Protein AF-A0A326U5M3-F1 (afdb_monomer_lite)

pLDDT: mean 72.66, std 15.96, range [37.44, 94.88]

Radius of gyration: 28.34 Å; chains: 1; bounding box: 53×49×81 Å

Foldseek 3Di:
DPPPPLPQLCLLLQHFLPDDLVSLVVSLVVQLVVPPDPVSNVSSVVSNCCCVVPVPSSVVCVVPPDGPPRSDDVVVVVVVVVCVVPPCDVVNVVVVPPPPPPPPPPVVVVVVVVVVVVVPPPPPPVVVCCVPPPDDPPPPPPPPVVVVVVVVVVD

Sequence (155 aa):
MPDQEKPNPFCVLRLPTGSTLAEIVARGEDLHQIAENKEQAMLIHWATEQLKSNPETRLEYELLELPDTRYENEEWENFARKQRRKPITLAALAKESQPTPTQQVNMPVLLQSLLKLAQKVEKADIESVLDHAPCVPECTTPAMEEWNVISELIS

Structure (mmCIF, N/CA/C/O backbone):
data_AF-A0A326U5M3-F1
#
_entry.id   AF-A0A326U5M3-F1
#
loop_
_atom_site.group_PDB
_atom_site.id
_atom_site.type_symbol
_atom_site.label_atom_id
_atom_site.label_alt_id
_atom_site.label_comp_id
_atom_site.label_asym_id
_atom_site.label_entity_id
_atom_site.label_seq_id
_atom_site.pdbx_PDB_ins_code
_atom_site.Cartn_x
_atom_site.Cartn_y
_atom_site.Cartn_z
_atom_site.occupancy
_atom_site.B_iso_or_equiv
_atom_site.auth_seq_id
_atom_site.auth_comp_id
_atom_site.auth_asym_id
_atom_site.auth_atom_id
_atom_site.pdbx_PDB_model_num
ATOM 1 N N . MET A 1 1 ? 23.792 3.609 15.310 1.00 37.44 1 MET A N 1
ATOM 2 C CA . MET A 1 1 ? 23.645 3.791 13.851 1.00 37.44 1 MET A CA 1
ATOM 3 C C . MET A 1 1 ? 22.200 4.188 13.661 1.00 37.44 1 MET A C 1
ATOM 5 O O . MET A 1 1 ? 21.384 3.433 14.169 1.00 37.44 1 MET A O 1
ATOM 9 N N . PRO A 1 2 ? 21.862 5.371 13.122 1.00 38.31 2 PRO A N 1
ATOM 10 C CA . PRO A 1 2 ? 20.459 5.665 12.873 1.00 38.31 2 PRO A CA 1
ATOM 11 C C . PRO A 1 2 ? 19.987 4.634 11.851 1.00 38.31 2 PRO A C 1
ATOM 13 O O . PRO A 1 2 ? 20.637 4.463 10.815 1.00 38.31 2 PRO A O 1
ATOM 16 N N . ASP A 1 3 ? 18.951 3.880 12.204 1.00 45.28 3 ASP A N 1
ATOM 17 C CA . ASP A 1 3 ? 18.269 2.989 11.280 1.00 45.28 3 ASP A CA 1
ATOM 18 C C . ASP A 1 3 ? 17.973 3.800 10.021 1.00 45.28 3 ASP A C 1
ATOM 20 O O . ASP A 1 3 ? 17.327 4.844 10.086 1.00 45.28 3 ASP A O 1
ATOM 24 N N . GLN A 1 4 ? 18.533 3.392 8.882 1.00 52.59 4 GLN A N 1
ATOM 25 C CA . GLN A 1 4 ? 18.077 3.929 7.609 1.00 52.59 4 GLN A CA 1
ATOM 26 C C . GLN A 1 4 ? 16.590 3.588 7.542 1.00 52.59 4 GLN A C 1
ATOM 28 O O . GLN A 1 4 ? 16.258 2.409 7.409 1.00 52.59 4 GLN A O 1
ATOM 33 N N . GLU A 1 5 ? 15.730 4.592 7.740 1.00 69.69 5 GLU A N 1
ATOM 34 C CA . GLU A 1 5 ? 14.275 4.455 7.764 1.00 69.69 5 GLU A CA 1
ATOM 35 C C . GLU A 1 5 ? 13.852 3.718 6.497 1.00 69.69 5 GLU A C 1
ATOM 37 O O . GLU A 1 5 ? 13.872 4.265 5.390 1.00 69.69 5 GLU A O 1
ATOM 42 N N . LYS A 1 6 ? 13.558 2.422 6.637 1.00 73.06 6 LYS A N 1
ATOM 43 C CA . LYS A 1 6 ? 13.050 1.645 5.517 1.00 73.06 6 LYS A CA 1
ATOM 44 C C . LYS A 1 6 ? 11.714 2.272 5.115 1.00 73.06 6 LYS A C 1
ATOM 46 O O . LYS A 1 6 ? 10.923 2.612 5.995 1.00 73.06 6 LYS A O 1
ATOM 51 N N . PRO A 1 7 ? 11.465 2.453 3.810 1.00 85.88 7 PRO A N 1
ATOM 52 C CA . PRO A 1 7 ? 10.259 3.120 3.346 1.00 85.88 7 PRO A CA 1
ATOM 53 C C . PRO A 1 7 ? 9.020 2.335 3.778 1.00 85.88 7 PRO A C 1
ATOM 55 O O . PRO A 1 7 ? 9.071 1.109 3.879 1.00 85.88 7 PRO A O 1
ATOM 58 N N . ASN A 1 8 ? 7.902 3.035 3.975 1.00 88.00 8 ASN A N 1
ATOM 59 C CA . ASN A 1 8 ? 6.623 2.401 4.282 1.00 88.00 8 ASN A CA 1
ATOM 60 C C . ASN A 1 8 ? 6.330 1.291 3.237 1.00 88.00 8 ASN A C 1
ATOM 62 O O . ASN A 1 8 ? 6.333 1.563 2.029 1.00 88.00 8 ASN A O 1
ATOM 66 N N . PRO A 1 9 ? 6.096 0.038 3.666 1.00 90.31 9 PRO A N 1
ATOM 67 C CA . PRO A 1 9 ? 5.900 -1.090 2.761 1.00 90.31 9 PRO A CA 1
ATOM 68 C C . PRO A 1 9 ? 4.645 -0.952 1.880 1.00 90.31 9 PRO A C 1
ATOM 70 O O . PRO A 1 9 ? 4.659 -1.414 0.739 1.00 90.31 9 PRO A O 1
ATOM 73 N N . PHE A 1 10 ? 3.599 -0.255 2.337 1.00 89.81 10 PHE A N 1
ATOM 74 C CA . PHE A 1 10 ? 2.430 0.071 1.512 1.00 89.81 10 PHE A CA 1
ATOM 75 C C . PHE A 1 10 ? 2.786 1.029 0.368 1.00 89.81 10 PHE A C 1
ATOM 77 O O . PHE A 1 10 ? 2.338 0.828 -0.763 1.00 89.81 10 PHE A O 1
ATOM 84 N N . CYS A 1 11 ? 3.679 1.995 0.610 1.00 88.25 11 CYS A N 1
ATOM 85 C CA . CYS A 1 11 ? 4.220 2.860 -0.442 1.00 88.25 11 CYS A CA 1
ATOM 86 C C . CYS A 1 11 ? 5.028 2.061 -1.470 1.00 88.25 11 CYS A C 1
ATOM 88 O O . CYS A 1 11 ? 4.906 2.301 -2.671 1.00 88.25 11 CYS A O 1
ATOM 90 N N . VAL A 1 12 ? 5.844 1.104 -1.012 1.00 90.19 12 VAL A N 1
ATOM 91 C CA . VAL A 1 12 ? 6.659 0.250 -1.894 1.00 90.19 12 VAL A CA 1
ATOM 92 C C . VAL A 1 12 ? 5.776 -0.597 -2.809 1.00 90.19 12 VAL A C 1
ATOM 94 O O . VAL A 1 12 ? 6.037 -0.671 -4.009 1.00 90.19 12 VAL A O 1
ATOM 97 N N . LEU A 1 13 ? 4.717 -1.203 -2.264 1.00 90.69 13 LEU A N 1
ATOM 98 C CA . LEU A 1 13 ? 3.769 -2.012 -3.040 1.00 90.69 13 LEU A CA 1
ATOM 99 C C . LEU A 1 13 ? 2.723 -1.179 -3.788 1.00 90.69 13 LEU A C 1
ATOM 101 O O . LEU A 1 13 ? 1.985 -1.708 -4.621 1.00 90.69 13 LEU A O 1
ATOM 105 N N . ARG A 1 14 ? 2.689 0.131 -3.528 1.00 88.31 14 ARG A N 1
ATOM 106 C CA . ARG A 1 14 ? 1.733 1.084 -4.098 1.00 88.31 14 ARG A CA 1
ATOM 107 C C . ARG A 1 14 ? 0.285 0.681 -3.817 1.00 88.31 14 ARG A C 1
ATOM 109 O O . ARG A 1 14 ? -0.573 0.760 -4.691 1.00 88.31 14 ARG A O 1
ATOM 116 N N . LEU A 1 15 ? 0.034 0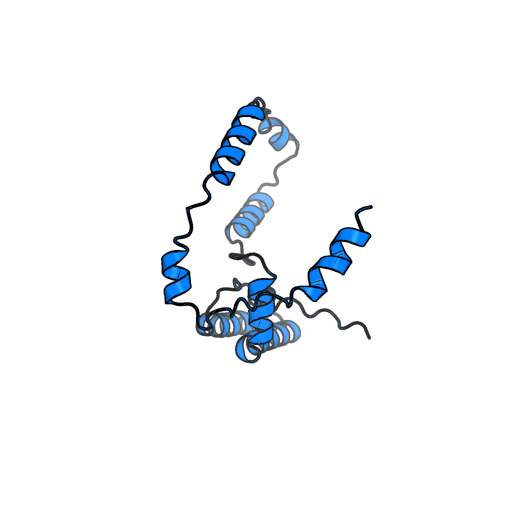.231 -2.593 1.00 88.50 15 LEU A N 1
ATOM 117 C CA . LEU A 1 15 ? -1.260 -0.251 -2.125 1.00 88.50 15 LEU A CA 1
ATOM 118 C C . LEU A 1 15 ? -1.780 0.625 -0.984 1.00 88.50 15 LEU A C 1
ATOM 120 O O . LEU A 1 15 ? -0.975 1.079 -0.174 1.00 88.50 15 LEU A O 1
ATOM 124 N N . PRO A 1 16 ? -3.101 0.843 -0.871 1.00 87.12 16 PRO A N 1
ATOM 125 C CA . PRO A 1 16 ? -3.673 1.472 0.312 1.00 87.12 16 PRO A CA 1
ATOM 126 C C . PRO A 1 16 ? -3.514 0.569 1.543 1.00 87.12 16 PRO A C 1
ATOM 128 O O . PRO A 1 16 ? -3.466 -0.660 1.424 1.00 87.12 16 PRO A O 1
ATOM 131 N N . THR A 1 17 ? -3.501 1.169 2.733 1.00 87.19 17 THR A N 1
ATOM 132 C CA . THR A 1 17 ? -3.337 0.452 4.011 1.00 87.19 17 THR A CA 1
ATOM 133 C C . THR A 1 17 ? -4.442 -0.575 4.281 1.00 87.19 17 THR A C 1
ATOM 135 O O . THR A 1 17 ? -4.182 -1.621 4.863 1.00 87.19 17 THR A O 1
ATOM 138 N N . GLY A 1 18 ? -5.650 -0.354 3.749 1.00 84.44 18 GLY A N 1
ATOM 139 C CA . GLY A 1 18 ? -6.775 -1.295 3.834 1.00 84.44 18 GLY A CA 1
ATOM 140 C C . GLY A 1 18 ? -6.698 -2.528 2.918 1.00 84.44 18 GLY A C 1
ATOM 141 O O . GLY A 1 18 ? -7.656 -3.298 2.875 1.00 84.44 18 GLY A O 1
ATOM 142 N N . SER A 1 19 ? -5.607 -2.729 2.168 1.00 88.31 19 SER A N 1
ATOM 143 C CA . SER A 1 19 ? -5.501 -3.835 1.202 1.00 88.31 19 SER A CA 1
ATOM 144 C C . SER A 1 19 ? -5.482 -5.206 1.877 1.00 88.31 19 SER A C 1
ATOM 146 O O . SER A 1 19 ? -4.827 -5.430 2.900 1.00 88.31 19 SER A O 1
ATOM 148 N N . THR A 1 20 ? -6.167 -6.174 1.280 1.00 91.31 20 THR A N 1
ATOM 149 C CA . THR A 1 20 ? -6.200 -7.555 1.769 1.00 91.31 20 THR A CA 1
ATOM 150 C C . THR A 1 20 ? -4.856 -8.258 1.567 1.00 91.31 20 THR A C 1
ATOM 152 O O . THR A 1 20 ? -4.033 -7.871 0.739 1.00 91.31 20 THR A O 1
ATOM 155 N N . LEU A 1 21 ? -4.624 -9.348 2.303 1.00 92.06 21 LEU A N 1
ATOM 156 C CA . LEU A 1 21 ? -3.401 -10.143 2.145 1.00 92.06 21 LEU A CA 1
ATOM 157 C C . LEU A 1 21 ? -3.261 -10.722 0.726 1.00 92.06 21 LEU A C 1
ATOM 159 O O . LEU A 1 21 ? -2.154 -10.790 0.201 1.00 92.06 21 LEU A O 1
ATOM 163 N N . ALA A 1 22 ? -4.376 -11.091 0.088 1.00 92.62 22 ALA A N 1
ATOM 164 C CA . ALA A 1 22 ? -4.375 -11.578 -1.290 1.00 92.62 22 ALA A CA 1
ATOM 165 C C . ALA A 1 22 ? -3.928 -10.491 -2.283 1.00 92.62 22 ALA A C 1
ATOM 167 O O . ALA A 1 22 ? -3.102 -10.765 -3.150 1.00 92.62 22 ALA A O 1
ATOM 168 N N . GLU A 1 23 ? -4.416 -9.258 -2.122 1.00 92.06 23 GLU A N 1
ATOM 169 C CA . GLU A 1 23 ? -4.006 -8.109 -2.942 1.00 92.06 23 GLU A CA 1
ATOM 170 C C . GLU A 1 23 ? -2.527 -7.767 -2.738 1.00 92.06 23 GLU A C 1
ATOM 172 O O . GLU A 1 23 ? -1.822 -7.505 -3.708 1.00 92.06 23 GLU A O 1
ATOM 177 N N . ILE A 1 24 ? -2.038 -7.833 -1.496 1.00 92.94 24 ILE A N 1
ATOM 178 C CA . ILE A 1 24 ? -0.625 -7.609 -1.156 1.00 92.94 24 ILE A CA 1
ATOM 179 C C . ILE A 1 24 ? 0.281 -8.620 -1.864 1.00 92.94 24 ILE A C 1
ATOM 181 O O . ILE A 1 24 ? 1.281 -8.229 -2.463 1.00 92.94 24 ILE A O 1
ATOM 185 N N . VAL A 1 25 ? -0.070 -9.909 -1.824 1.00 94.62 25 VAL A N 1
ATOM 186 C CA . VAL A 1 25 ? 0.717 -10.967 -2.475 1.00 94.62 25 VAL A CA 1
ATOM 187 C C . VAL A 1 25 ? 0.681 -10.814 -3.993 1.00 94.62 25 VAL A C 1
ATOM 189 O O . VAL A 1 25 ? 1.740 -10.770 -4.614 1.00 94.62 25 VAL A O 1
ATOM 192 N N . ALA A 1 26 ? -0.510 -10.662 -4.581 1.00 92.38 26 ALA A N 1
ATOM 193 C CA . ALA A 1 26 ? -0.661 -10.501 -6.026 1.00 92.38 26 ALA A CA 1
ATOM 194 C C . ALA A 1 26 ? 0.123 -9.285 -6.540 1.00 92.38 26 ALA A C 1
ATOM 196 O O . ALA A 1 26 ? 0.887 -9.381 -7.498 1.00 92.38 26 ALA A O 1
ATOM 197 N N . ARG A 1 27 ? 0.020 -8.148 -5.843 1.00 92.88 27 ARG A N 1
ATOM 198 C CA . ARG A 1 27 ? 0.743 -6.934 -6.217 1.00 92.88 27 ARG A CA 1
ATOM 199 C C . ARG A 1 27 ? 2.253 -7.062 -6.030 1.00 92.88 27 ARG A C 1
ATOM 201 O O . ARG A 1 27 ? 3.010 -6.530 -6.839 1.00 92.88 27 ARG A O 1
ATOM 208 N N . GLY A 1 28 ? 2.696 -7.749 -4.979 1.00 93.12 28 GLY A N 1
ATOM 209 C CA . GLY A 1 28 ? 4.106 -8.062 -4.766 1.00 93.12 28 GLY A CA 1
ATOM 210 C C . GLY A 1 28 ? 4.684 -8.888 -5.916 1.00 93.12 28 GLY A C 1
ATOM 211 O O . GLY A 1 28 ? 5.762 -8.567 -6.413 1.00 93.12 28 GLY A O 1
ATOM 212 N N . GLU A 1 29 ? 3.949 -9.896 -6.388 1.00 93.31 29 GLU A N 1
ATOM 213 C CA . GLU A 1 29 ? 4.329 -10.706 -7.551 1.00 93.31 29 GLU A CA 1
ATOM 214 C C . GLU A 1 29 ? 4.374 -9.876 -8.840 1.00 93.31 29 GLU A C 1
ATOM 216 O O . GLU A 1 29 ? 5.384 -9.920 -9.549 1.00 93.31 29 GLU A O 1
ATOM 221 N N . ASP A 1 30 ? 3.340 -9.071 -9.107 1.00 92.62 30 ASP A N 1
ATOM 222 C CA . ASP A 1 30 ? 3.274 -8.186 -10.277 1.00 92.62 30 ASP A CA 1
ATOM 223 C C . ASP A 1 30 ? 4.474 -7.232 -10.327 1.00 92.62 30 ASP A C 1
ATOM 225 O O . ASP A 1 30 ? 5.168 -7.133 -11.342 1.00 92.62 30 ASP A O 1
ATOM 229 N N . LEU A 1 31 ? 4.754 -6.545 -9.214 1.00 91.50 31 LEU A N 1
ATOM 230 C CA . LEU A 1 31 ? 5.855 -5.588 -9.121 1.00 91.50 31 LEU A CA 1
ATOM 231 C C . LEU A 1 31 ? 7.220 -6.273 -9.205 1.00 91.50 31 LEU A C 1
ATOM 233 O O . LEU A 1 31 ? 8.145 -5.728 -9.807 1.00 91.50 31 LEU A O 1
ATOM 237 N N . HIS A 1 32 ? 7.361 -7.465 -8.623 1.00 92.19 32 HIS A N 1
ATOM 238 C CA . HIS A 1 32 ? 8.608 -8.218 -8.676 1.00 92.19 32 HIS A CA 1
ATOM 239 C C . HIS A 1 32 ? 8.937 -8.668 -10.108 1.00 92.19 32 HIS A C 1
ATOM 241 O O . HIS A 1 32 ? 10.105 -8.655 -10.496 1.00 92.19 32 HIS A O 1
ATOM 247 N N . GLN A 1 33 ? 7.933 -9.029 -10.917 1.00 92.00 33 GLN A N 1
ATOM 248 C CA . GLN A 1 33 ? 8.130 -9.407 -12.323 1.00 92.00 33 GLN A CA 1
ATOM 249 C C . GLN A 1 33 ? 8.625 -8.249 -13.198 1.00 92.00 33 GLN A C 1
ATOM 251 O O . GLN A 1 33 ? 9.371 -8.482 -14.149 1.00 92.00 33 GLN A O 1
ATOM 256 N N . ILE A 1 34 ? 8.234 -7.012 -12.878 1.00 92.19 34 ILE A N 1
ATOM 257 C CA . ILE A 1 34 ? 8.611 -5.808 -13.636 1.00 92.19 34 ILE A CA 1
ATOM 258 C C . ILE A 1 34 ? 9.766 -5.018 -13.001 1.00 92.19 34 ILE A C 1
ATOM 260 O O . ILE A 1 34 ? 10.055 -3.905 -13.439 1.00 92.19 34 ILE A O 1
ATOM 264 N N . ALA A 1 35 ? 10.417 -5.557 -11.965 1.00 92.88 35 ALA A N 1
ATOM 265 C CA . ALA A 1 35 ? 11.506 -4.879 -11.272 1.00 92.88 35 ALA A CA 1
ATOM 266 C C . ALA A 1 35 ? 12.701 -4.630 -12.211 1.00 92.88 35 ALA A C 1
ATOM 268 O O . ALA A 1 35 ? 13.185 -5.539 -12.886 1.00 92.88 35 ALA A O 1
ATOM 269 N N . GLU A 1 36 ? 13.215 -3.399 -12.223 1.00 90.25 36 GLU A N 1
ATOM 270 C CA . GLU A 1 36 ? 14.290 -2.98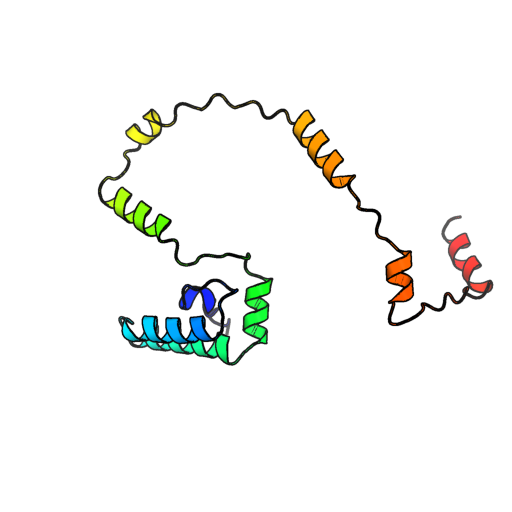6 -13.134 1.00 90.25 36 GLU A CA 1
ATOM 271 C C . GLU A 1 36 ? 15.655 -3.533 -12.701 1.00 90.25 36 GLU A C 1
ATOM 273 O O . GLU A 1 36 ? 16.556 -3.726 -13.519 1.00 90.25 36 GLU A O 1
ATOM 278 N N . ASN A 1 37 ? 15.830 -3.773 -11.399 1.00 93.88 37 ASN A N 1
ATOM 279 C CA . ASN A 1 37 ? 17.077 -4.260 -10.832 1.00 93.88 37 ASN A CA 1
ATOM 280 C C . ASN A 1 37 ? 16.860 -5.124 -9.578 1.00 93.88 37 ASN A C 1
ATOM 282 O O . ASN A 1 37 ? 15.769 -5.217 -9.010 1.00 93.88 37 ASN A O 1
ATOM 286 N N . LYS A 1 38 ? 17.947 -5.765 -9.134 1.00 91.31 38 LYS A N 1
ATOM 287 C CA . LYS A 1 38 ? 17.939 -6.678 -7.985 1.00 91.31 38 LYS A CA 1
ATOM 288 C C . LYS A 1 38 ? 17.605 -5.974 -6.667 1.00 91.31 38 LYS A C 1
ATOM 290 O O . LYS A 1 38 ? 16.953 -6.575 -5.822 1.00 91.31 38 LYS A O 1
ATOM 295 N N . GLU A 1 39 ? 18.033 -4.728 -6.486 1.00 91.00 39 GLU A N 1
ATOM 296 C CA . GLU A 1 39 ? 17.748 -3.959 -5.267 1.00 91.00 39 GLU A CA 1
ATOM 297 C C . GLU A 1 39 ? 16.251 -3.668 -5.139 1.00 91.00 39 GLU A C 1
ATOM 299 O O . GLU A 1 39 ? 15.667 -3.877 -4.078 1.00 91.00 39 GLU A O 1
ATOM 304 N N . GLN A 1 40 ? 15.606 -3.286 -6.241 1.00 90.94 40 GLN A N 1
ATOM 305 C CA . GLN A 1 40 ? 14.167 -3.069 -6.315 1.00 90.94 40 GLN A CA 1
ATOM 306 C C . GLN A 1 40 ? 13.394 -4.368 -6.072 1.00 90.94 40 GLN A C 1
ATOM 308 O O . GLN A 1 40 ? 12.457 -4.376 -5.278 1.00 90.94 40 GLN A O 1
ATOM 313 N N . ALA A 1 41 ? 13.815 -5.479 -6.683 1.00 92.56 41 ALA A N 1
ATOM 314 C CA . ALA A 1 41 ? 13.210 -6.788 -6.438 1.00 92.56 41 ALA A CA 1
ATOM 315 C C . ALA A 1 41 ? 13.312 -7.199 -4.956 1.00 92.56 41 ALA A C 1
ATOM 317 O O . ALA A 1 41 ? 12.336 -7.662 -4.365 1.00 92.56 41 ALA A O 1
ATOM 318 N N . MET A 1 42 ? 14.468 -6.964 -4.325 1.00 94.12 42 MET A N 1
ATOM 319 C CA . MET A 1 42 ? 14.664 -7.213 -2.894 1.00 94.12 42 MET A CA 1
ATOM 320 C C . MET A 1 42 ? 13.799 -6.302 -2.018 1.00 94.12 42 MET A C 1
ATOM 322 O O . MET A 1 42 ? 13.276 -6.765 -1.006 1.00 94.12 42 MET A O 1
ATOM 326 N N . LEU A 1 43 ? 13.623 -5.036 -2.399 1.00 93.69 43 LEU A N 1
ATOM 327 C CA . LEU A 1 43 ? 12.775 -4.090 -1.676 1.00 93.69 43 LEU A CA 1
ATOM 328 C C . LEU A 1 43 ? 11.294 -4.491 -1.744 1.00 93.69 43 LEU A C 1
ATOM 330 O O . LEU A 1 43 ? 10.611 -4.471 -0.723 1.00 93.69 43 LEU A O 1
ATOM 334 N N . ILE A 1 44 ? 10.816 -4.913 -2.918 1.00 93.75 44 ILE A N 1
ATOM 335 C CA . ILE A 1 44 ? 9.448 -5.417 -3.117 1.00 93.75 44 ILE A CA 1
ATOM 336 C C . ILE A 1 44 ? 9.226 -6.694 -2.305 1.00 93.75 44 ILE A C 1
ATOM 338 O O . ILE A 1 44 ? 8.222 -6.819 -1.601 1.00 93.75 44 ILE A O 1
ATOM 342 N N . HIS A 1 45 ? 10.183 -7.624 -2.349 1.00 94.81 45 HIS A N 1
ATOM 343 C CA . HIS A 1 45 ? 10.118 -8.848 -1.559 1.00 94.81 45 HIS A CA 1
ATOM 344 C C . HIS A 1 45 ? 10.074 -8.545 -0.056 1.00 94.81 45 HIS A C 1
ATOM 346 O O . HIS A 1 45 ? 9.218 -9.069 0.654 1.00 94.81 45 HIS A O 1
ATOM 352 N N . TRP A 1 46 ? 10.941 -7.645 0.421 1.00 94.88 46 TRP A N 1
ATOM 353 C CA . TRP A 1 46 ? 10.936 -7.198 1.810 1.00 94.88 46 TRP A CA 1
ATOM 354 C C . TRP A 1 46 ? 9.584 -6.597 2.206 1.00 94.88 46 TRP A C 1
ATOM 356 O O . TRP A 1 46 ? 9.031 -7.008 3.221 1.00 94.88 46 TRP A O 1
ATOM 366 N N . ALA A 1 47 ? 9.033 -5.676 1.411 1.00 93.62 47 ALA A N 1
ATOM 367 C CA . ALA A 1 47 ? 7.762 -5.022 1.720 1.00 93.62 47 ALA A CA 1
ATOM 368 C C . ALA A 1 47 ? 6.597 -6.022 1.780 1.00 93.62 47 ALA A C 1
ATOM 370 O O . ALA A 1 47 ? 5.780 -5.969 2.700 1.00 93.62 47 ALA A O 1
ATOM 371 N N . THR A 1 48 ? 6.569 -6.981 0.849 1.00 94.44 48 THR A N 1
ATOM 372 C CA . THR A 1 48 ? 5.570 -8.061 0.823 1.00 94.44 48 THR A CA 1
ATOM 373 C C . THR A 1 48 ? 5.664 -8.925 2.079 1.00 94.44 48 THR A C 1
ATOM 375 O O . THR A 1 48 ? 4.657 -9.179 2.738 1.00 94.44 48 THR A O 1
ATOM 378 N N . GLU A 1 49 ? 6.875 -9.338 2.461 1.00 94.75 49 GLU A N 1
ATOM 379 C CA . GLU A 1 49 ? 7.076 -10.152 3.659 1.00 94.75 49 GLU A CA 1
ATOM 380 C C . GLU A 1 49 ? 6.786 -9.369 4.945 1.00 94.75 49 GLU A C 1
ATOM 382 O O . GLU A 1 49 ? 6.198 -9.944 5.858 1.00 94.75 49 GLU A O 1
ATOM 387 N N . GLN A 1 50 ? 7.097 -8.069 5.024 1.00 92.94 50 GLN A N 1
ATOM 388 C CA . GLN A 1 50 ? 6.736 -7.252 6.191 1.00 92.94 50 GLN A CA 1
ATOM 389 C C . GLN A 1 50 ? 5.226 -7.238 6.422 1.00 92.94 50 GLN A C 1
ATOM 391 O O . GLN A 1 50 ? 4.775 -7.545 7.521 1.00 92.94 50 GLN A O 1
ATOM 396 N N . LEU A 1 51 ? 4.440 -6.955 5.383 1.00 91.25 51 LEU A N 1
ATOM 397 C CA . LEU A 1 51 ? 2.983 -6.860 5.512 1.00 91.25 51 LEU A CA 1
ATOM 398 C C . LEU A 1 51 ? 2.293 -8.214 5.708 1.00 91.25 51 LEU A C 1
ATOM 400 O O . LEU A 1 51 ? 1.182 -8.272 6.235 1.00 91.25 51 LEU A O 1
ATOM 404 N N . LYS A 1 52 ? 2.935 -9.303 5.279 1.00 92.88 52 LYS A N 1
ATOM 405 C CA . LYS A 1 52 ? 2.420 -10.669 5.419 1.00 92.88 52 LYS A CA 1
ATOM 406 C C . LYS A 1 52 ? 2.751 -11.291 6.774 1.00 92.88 52 LYS A C 1
ATOM 408 O O . LYS A 1 52 ? 1.914 -11.989 7.338 1.00 92.88 52 LYS A O 1
ATOM 413 N N . SER A 1 53 ? 3.976 -11.099 7.260 1.00 89.50 53 SER A N 1
ATOM 414 C CA . SER A 1 53 ? 4.492 -11.790 8.450 1.00 89.50 53 SER A CA 1
ATOM 415 C C . SER A 1 53 ? 4.431 -10.959 9.728 1.00 89.50 53 SER A C 1
ATOM 417 O O . SER A 1 53 ? 4.475 -11.543 10.809 1.00 89.50 53 SER A O 1
ATOM 419 N N . ASN A 1 54 ? 4.299 -9.631 9.624 1.00 88.38 54 ASN A N 1
ATOM 420 C CA . ASN A 1 54 ? 4.267 -8.746 10.780 1.00 88.38 54 ASN A CA 1
ATOM 421 C C . ASN A 1 54 ? 2.931 -7.980 10.880 1.00 88.38 54 ASN A C 1
ATOM 423 O O . ASN A 1 54 ? 2.794 -6.879 10.336 1.00 88.38 54 ASN A O 1
ATOM 427 N N . PRO A 1 55 ? 1.925 -8.551 11.572 1.00 85.38 55 PRO A N 1
ATOM 428 C CA . PRO A 1 55 ? 0.625 -7.907 11.729 1.00 85.38 55 PRO A CA 1
ATOM 429 C C . PRO A 1 55 ? 0.693 -6.625 12.570 1.00 85.38 55 PRO A C 1
ATOM 431 O O . PRO A 1 55 ? -0.121 -5.732 12.359 1.00 85.38 55 PRO A O 1
ATOM 434 N N . GLU A 1 56 ? 1.661 -6.501 13.483 1.00 84.00 56 GLU A N 1
ATOM 435 C CA . GLU A 1 56 ? 1.837 -5.292 14.299 1.00 84.00 56 GLU A CA 1
ATOM 436 C C . GLU A 1 56 ? 2.304 -4.118 13.438 1.00 84.00 56 GLU A C 1
ATOM 438 O O . GLU A 1 56 ? 1.705 -3.048 13.479 1.00 84.00 56 GLU A O 1
ATOM 443 N N . THR A 1 57 ? 3.302 -4.343 12.579 1.00 79.88 57 THR A N 1
ATOM 444 C CA . THR A 1 57 ? 3.763 -3.338 11.609 1.00 79.88 57 THR A CA 1
ATOM 445 C C . THR A 1 57 ? 2.652 -2.943 10.642 1.00 79.88 57 THR A C 1
ATOM 447 O O . THR A 1 57 ? 2.507 -1.775 10.296 1.00 79.88 57 THR A O 1
ATOM 450 N N . ARG A 1 58 ? 1.831 -3.903 10.213 1.00 85.44 58 ARG A N 1
ATOM 451 C CA . ARG A 1 58 ? 0.666 -3.614 9.376 1.00 85.44 58 ARG A CA 1
ATOM 452 C C . ARG A 1 58 ? -0.323 -2.683 10.090 1.00 85.44 58 ARG A C 1
ATOM 454 O O . ARG A 1 58 ? -0.733 -1.685 9.505 1.00 85.44 58 ARG A O 1
ATOM 461 N N . LEU A 1 59 ? -0.665 -2.997 11.339 1.00 85.38 59 LEU A N 1
ATOM 462 C CA . LEU A 1 59 ? -1.593 -2.211 12.153 1.00 85.38 59 LEU A CA 1
ATOM 463 C C . LEU A 1 59 ? -1.047 -0.808 12.456 1.00 85.38 59 LEU A C 1
ATOM 465 O O . LEU A 1 59 ? -1.793 0.164 12.419 1.00 85.38 59 LEU A O 1
ATOM 469 N N . GLU A 1 60 ? 0.257 -0.686 12.706 1.00 86.12 60 GLU A N 1
ATOM 470 C CA . GLU A 1 60 ? 0.928 0.601 12.897 1.00 86.12 60 GLU A CA 1
ATOM 471 C C . GLU A 1 60 ? 0.706 1.534 11.698 1.00 86.12 60 GLU A C 1
ATOM 473 O O . GLU A 1 60 ? 0.238 2.660 11.871 1.00 86.12 60 GLU A O 1
ATOM 478 N N . TYR A 1 61 ? 0.958 1.059 10.476 1.00 84.69 61 TYR A N 1
ATOM 479 C CA . TYR A 1 61 ? 0.729 1.865 9.276 1.00 84.69 61 TYR A CA 1
ATOM 480 C C . TYR A 1 61 ? -0.759 2.100 8.993 1.00 84.69 61 TYR A C 1
ATOM 482 O O . TYR A 1 61 ? -1.110 3.185 8.548 1.00 84.69 61 TYR A O 1
ATOM 490 N N . GLU A 1 62 ? -1.645 1.141 9.278 1.00 82.94 62 GLU A N 1
ATOM 491 C CA . GLU A 1 62 ? -3.100 1.342 9.169 1.00 82.94 62 GLU A CA 1
ATOM 492 C C . GLU A 1 62 ? -3.620 2.451 10.106 1.00 82.94 62 GLU A C 1
ATOM 494 O O . GLU A 1 62 ? -4.570 3.145 9.750 1.00 82.94 62 GLU A O 1
ATOM 499 N N . LEU A 1 63 ? -3.003 2.636 11.279 1.00 82.69 63 LEU A N 1
ATOM 500 C CA . LEU A 1 63 ? -3.401 3.646 12.267 1.00 82.69 63 LEU A CA 1
ATOM 501 C C . LEU A 1 63 ? -2.755 5.018 12.048 1.00 82.69 63 LEU A C 1
ATOM 503 O O . LEU A 1 63 ? -3.367 6.039 12.368 1.00 82.69 63 LEU A O 1
ATOM 507 N N . LEU A 1 64 ? -1.504 5.046 11.582 1.00 81.25 64 LEU A N 1
ATOM 508 C CA . LEU A 1 64 ? -0.719 6.278 11.463 1.00 81.25 64 LEU A CA 1
ATOM 509 C C . LEU A 1 64 ? -0.827 6.934 10.083 1.00 81.25 64 LEU A C 1
ATOM 511 O O . LEU A 1 64 ? -0.654 8.149 9.973 1.00 81.25 64 LEU A O 1
ATOM 515 N N . GLU A 1 65 ? -1.118 6.165 9.036 1.00 78.38 65 GLU A N 1
ATOM 516 C CA . GLU A 1 65 ? -1.381 6.709 7.704 1.00 78.38 65 GLU A CA 1
ATOM 517 C C . GLU A 1 65 ? -2.854 7.106 7.567 1.00 78.38 65 GLU A C 1
ATOM 519 O O . GLU A 1 65 ? -3.752 6.500 8.152 1.00 78.38 65 GLU A O 1
ATOM 524 N N . LEU A 1 66 ? -3.122 8.132 6.758 1.00 69.69 66 LEU A N 1
ATOM 525 C CA . LEU A 1 66 ? -4.498 8.529 6.467 1.00 69.69 66 LEU A CA 1
ATOM 526 C C . LEU A 1 66 ? -5.228 7.382 5.744 1.00 69.69 66 LEU A C 1
ATOM 528 O O . LEU A 1 66 ? -4.673 6.820 4.797 1.00 69.69 66 LEU A O 1
ATOM 532 N N . PRO A 1 67 ? -6.478 7.059 6.121 1.00 60.09 67 PRO A N 1
ATOM 533 C CA . PRO A 1 67 ? -7.279 6.110 5.362 1.00 60.09 67 PRO A CA 1
ATOM 534 C C . PRO A 1 67 ? -7.433 6.596 3.912 1.00 60.09 67 PRO A C 1
ATOM 536 O O . PRO A 1 67 ? -7.511 7.798 3.653 1.00 60.09 67 PRO A O 1
ATOM 539 N N . ASP A 1 68 ? -7.452 5.654 2.967 1.00 60.81 68 ASP A N 1
ATOM 540 C CA . ASP A 1 68 ? -7.504 5.903 1.517 1.00 60.81 68 ASP A CA 1
ATOM 541 C C . ASP A 1 68 ? -6.273 6.602 0.904 1.00 60.81 68 ASP A C 1
ATOM 543 O O . ASP A 1 68 ? -6.362 7.184 -0.184 1.00 60.81 68 ASP A O 1
ATOM 547 N N . THR A 1 69 ? -5.092 6.511 1.527 1.00 62.91 69 THR A N 1
ATOM 548 C CA . THR A 1 69 ? -3.829 6.904 0.883 1.00 62.91 69 THR A CA 1
ATOM 549 C C . THR A 1 69 ? -3.579 6.086 -0.387 1.00 62.91 69 THR A C 1
ATOM 551 O O . THR A 1 69 ? -3.148 4.934 -0.373 1.00 62.91 69 THR A O 1
ATOM 554 N N . ARG A 1 70 ? -3.859 6.706 -1.538 1.00 62.12 70 ARG A N 1
ATOM 555 C CA . ARG A 1 70 ? -3.554 6.158 -2.863 1.00 62.12 70 ARG A CA 1
ATOM 556 C C . ARG A 1 70 ? -2.150 6.580 -3.278 1.00 62.12 70 ARG A C 1
ATOM 558 O O . ARG A 1 70 ? -1.947 7.691 -3.764 1.00 62.12 70 ARG A O 1
ATOM 565 N N . TYR A 1 71 ? -1.184 5.682 -3.101 1.00 65.69 71 TYR A N 1
ATOM 566 C CA . TYR A 1 71 ? 0.203 5.907 -3.526 1.00 65.69 71 TYR A CA 1
ATOM 567 C C . TYR A 1 71 ? 0.384 5.820 -5.054 1.00 65.69 71 TYR A C 1
ATOM 569 O O . TYR A 1 71 ? 1.340 6.372 -5.594 1.00 65.69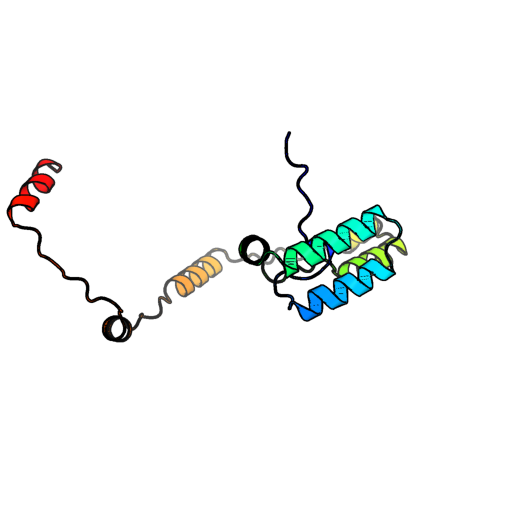 71 TYR A O 1
ATOM 577 N N . GLU A 1 72 ? -0.571 5.210 -5.765 1.00 62.62 72 GLU A N 1
ATOM 578 C CA . GLU A 1 72 ? -0.781 5.401 -7.202 1.00 62.62 72 GLU A CA 1
ATOM 579 C C . GLU A 1 72 ? -2.028 6.250 -7.428 1.00 62.62 72 GLU A C 1
ATOM 581 O O . GLU A 1 72 ? -3.158 5.812 -7.222 1.00 62.62 72 GLU A O 1
ATOM 586 N N . ASN A 1 73 ? -1.821 7.483 -7.882 1.00 64.06 73 ASN A N 1
ATOM 587 C CA . ASN A 1 73 ? -2.895 8.282 -8.436 1.00 64.06 73 ASN A CA 1
ATOM 588 C C . ASN A 1 73 ? -2.735 8.285 -9.960 1.00 64.06 73 ASN A C 1
ATOM 590 O O . ASN A 1 73 ? -2.007 9.107 -10.517 1.00 64.06 73 ASN A O 1
ATOM 594 N N . GLU A 1 74 ? -3.383 7.339 -10.645 1.00 63.44 74 GLU A N 1
ATOM 595 C CA . GLU A 1 74 ? -3.394 7.290 -12.113 1.00 63.44 74 GLU A CA 1
ATOM 596 C C . GLU A 1 74 ? -3.883 8.612 -12.714 1.00 63.44 74 GLU A C 1
ATOM 598 O O . GLU A 1 74 ? -3.416 9.018 -13.776 1.00 63.44 74 GLU A O 1
ATOM 603 N N . GLU A 1 75 ? -4.774 9.336 -12.029 1.00 60.38 75 GLU A N 1
ATOM 604 C CA . GLU A 1 75 ? -5.205 10.670 -12.450 1.00 60.38 75 GLU A CA 1
ATOM 605 C C . GLU A 1 75 ? -4.050 11.669 -12.390 1.00 60.38 75 GLU A C 1
ATOM 607 O O . GLU A 1 75 ? -3.902 12.484 -13.300 1.00 60.38 75 GLU A O 1
ATOM 612 N N . TRP A 1 76 ? -3.189 11.573 -11.372 1.00 61.94 76 TRP A N 1
ATOM 613 C CA . TRP A 1 76 ? -1.977 12.380 -11.263 1.00 61.94 76 TRP A CA 1
ATOM 614 C C . TRP A 1 76 ? -0.948 12.012 -12.330 1.00 61.94 76 TRP A C 1
ATOM 616 O O . TRP A 1 76 ? -0.398 12.905 -12.974 1.00 61.94 76 TRP A O 1
ATOM 626 N N . GLU A 1 77 ? -0.715 10.724 -12.587 1.00 68.81 77 GLU A N 1
ATOM 627 C CA . GLU A 1 77 ? 0.166 10.300 -13.678 1.00 68.81 77 GLU A CA 1
ATOM 628 C C . GLU A 1 77 ? -0.367 10.746 -15.045 1.00 68.81 77 GLU A C 1
ATOM 630 O O . GLU A 1 77 ? 0.385 11.264 -15.875 1.00 68.81 77 GLU A O 1
ATOM 635 N N . ASN A 1 78 ? -1.670 10.606 -15.281 1.00 71.44 78 ASN A N 1
ATOM 636 C CA . ASN A 1 78 ? -2.324 11.033 -16.513 1.00 71.44 78 ASN A CA 1
ATOM 637 C C .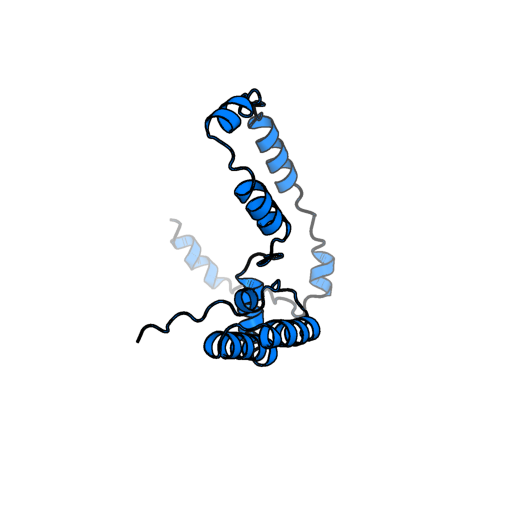 ASN A 1 78 ? -2.294 12.557 -16.665 1.00 71.44 78 ASN A C 1
ATOM 639 O O . ASN A 1 78 ? -1.989 13.060 -17.752 1.00 71.44 78 ASN A O 1
ATOM 643 N N . PHE A 1 79 ? -2.534 13.302 -15.585 1.00 68.69 79 PHE A N 1
ATOM 644 C CA . PHE A 1 79 ? -2.362 14.750 -15.531 1.00 68.69 79 PHE A CA 1
ATOM 645 C C . PHE A 1 79 ? -0.914 15.136 -15.849 1.00 68.69 79 PHE A C 1
ATOM 647 O O . PHE A 1 79 ? -0.680 15.898 -16.787 1.00 68.69 79 PHE A O 1
ATOM 654 N N . ALA A 1 80 ? 0.072 14.554 -15.165 1.00 67.88 80 ALA A N 1
ATOM 655 C CA . ALA A 1 80 ? 1.489 14.833 -15.372 1.00 67.88 80 ALA A CA 1
ATOM 656 C C . ALA A 1 80 ? 1.935 14.519 -16.811 1.00 67.88 80 ALA A C 1
ATOM 658 O O . ALA A 1 80 ? 2.635 15.319 -17.435 1.00 67.88 80 ALA A O 1
ATOM 659 N N . ARG A 1 81 ? 1.484 13.399 -17.392 1.00 74.12 81 ARG A N 1
ATOM 660 C CA . ARG A 1 81 ? 1.738 13.042 -18.801 1.00 74.12 81 ARG A CA 1
ATOM 661 C C . ARG A 1 81 ? 1.098 14.043 -19.767 1.00 74.12 81 ARG A C 1
ATOM 663 O O . ARG A 1 81 ? 1.738 14.446 -20.743 1.00 74.12 81 ARG A O 1
ATOM 670 N N . LYS A 1 82 ? -0.139 14.473 -19.504 1.00 73.19 82 LYS A N 1
ATOM 671 C CA . LYS A 1 82 ? -0.862 15.464 -20.320 1.00 73.19 82 LYS A CA 1
ATOM 672 C C . LYS A 1 82 ? -0.176 16.833 -20.279 1.00 73.19 82 LYS A C 1
ATOM 674 O O . LYS A 1 82 ? 0.004 17.442 -21.334 1.00 73.19 82 LYS A O 1
ATOM 679 N N . GLN A 1 83 ? 0.285 17.265 -19.105 1.00 67.00 83 GLN A N 1
ATOM 680 C CA . GLN A 1 83 ? 0.979 18.544 -18.928 1.00 67.00 83 GLN A CA 1
ATOM 681 C C . GLN A 1 83 ? 2.437 18.522 -19.401 1.00 67.00 83 GLN A C 1
ATOM 683 O O . GLN A 1 83 ? 2.928 19.533 -19.889 1.00 67.00 83 GLN A O 1
ATOM 688 N N . ARG A 1 84 ? 3.127 17.373 -19.378 1.00 67.44 84 ARG A N 1
ATOM 689 C CA . ARG A 1 84 ? 4.438 17.222 -20.043 1.00 67.44 84 ARG A CA 1
ATOM 690 C C . ARG A 1 84 ? 4.348 17.419 -21.557 1.00 67.44 84 ARG A C 1
ATOM 692 O O . ARG A 1 84 ? 5.261 17.973 -22.158 1.00 67.44 84 ARG A O 1
ATOM 699 N N . ARG A 1 85 ? 3.251 16.971 -22.180 1.00 68.31 85 ARG A N 1
ATOM 700 C CA . ARG A 1 85 ? 3.013 17.114 -23.629 1.00 68.31 85 ARG A CA 1
ATOM 701 C C . ARG A 1 85 ? 2.611 18.529 -24.046 1.00 68.31 85 ARG A C 1
ATOM 703 O O . ARG A 1 85 ? 2.852 18.909 -25.188 1.00 68.31 85 ARG A O 1
ATOM 710 N N . LYS A 1 86 ? 1.984 19.291 -23.151 1.00 65.06 86 LYS A N 1
ATOM 711 C CA . LYS A 1 86 ? 1.610 20.693 -23.359 1.00 65.06 86 LYS A CA 1
ATOM 712 C C . LYS A 1 86 ? 1.861 21.467 -22.065 1.00 65.06 86 LYS A C 1
ATOM 714 O O . LYS A 1 86 ? 0.927 21.617 -21.281 1.00 65.06 86 LYS A O 1
ATOM 719 N N . PRO A 1 87 ? 3.100 21.924 -21.818 1.00 64.50 87 PRO A N 1
ATOM 720 C CA . PRO A 1 87 ? 3.410 22.642 -20.593 1.00 64.50 87 PRO A CA 1
ATOM 721 C C . PRO A 1 87 ? 2.562 23.909 -20.521 1.00 64.50 87 PRO A C 1
ATOM 723 O O . PRO A 1 87 ? 2.591 24.742 -21.432 1.00 64.50 87 PRO A O 1
ATOM 726 N N . ILE A 1 88 ? 1.786 24.042 -19.445 1.00 63.56 88 ILE A N 1
ATOM 727 C CA . ILE A 1 88 ? 0.996 25.244 -19.204 1.00 63.56 88 ILE A CA 1
ATOM 728 C C . ILE A 1 88 ? 1.975 26.399 -19.022 1.00 63.56 88 ILE A C 1
ATOM 730 O O . ILE A 1 88 ? 2.783 26.426 -18.096 1.00 63.56 88 ILE A O 1
ATOM 734 N N . THR A 1 89 ? 1.927 27.353 -19.940 1.00 72.25 89 THR A N 1
ATOM 735 C CA . THR A 1 89 ? 2.729 28.568 -19.846 1.00 72.25 89 THR A CA 1
ATOM 736 C C . THR A 1 89 ? 2.147 29.449 -18.740 1.00 72.25 89 THR A C 1
ATOM 738 O O . THR A 1 89 ? 0.928 29.538 -18.611 1.00 72.25 89 THR A O 1
ATOM 741 N N . LEU A 1 90 ? 2.980 30.157 -17.971 1.00 66.31 90 LEU A N 1
ATOM 742 C CA . LEU A 1 90 ? 2.506 31.059 -16.904 1.00 66.31 90 LEU A CA 1
ATOM 743 C C . LEU A 1 90 ? 1.493 32.107 -17.415 1.00 66.31 90 LEU A C 1
ATOM 745 O O . LEU A 1 90 ? 0.586 32.507 -16.693 1.00 66.31 90 LEU A O 1
ATOM 749 N N . ALA A 1 91 ? 1.587 32.479 -18.695 1.00 64.56 91 ALA A N 1
ATOM 750 C CA . ALA A 1 91 ? 0.626 33.347 -19.371 1.00 64.56 91 ALA A CA 1
ATOM 751 C C . ALA A 1 91 ? -0.768 32.711 -19.576 1.00 64.56 91 ALA A C 1
ATOM 753 O O . ALA A 1 91 ? -1.760 33.431 -19.608 1.00 64.56 91 ALA A O 1
ATOM 754 N N . ALA A 1 92 ? -0.860 31.383 -19.713 1.00 64.44 92 ALA A N 1
ATOM 755 C CA . ALA A 1 92 ? -2.129 30.660 -19.807 1.00 64.44 92 ALA A CA 1
ATOM 756 C C . ALA A 1 92 ? -2.802 30.533 -18.429 1.00 64.44 92 ALA A C 1
ATOM 758 O O . ALA A 1 92 ? -4.001 30.771 -18.322 1.00 64.44 92 ALA A O 1
ATOM 759 N N . LEU A 1 93 ? -2.017 30.295 -17.368 1.00 61.09 93 LEU A N 1
ATOM 760 C CA . LEU A 1 93 ? -2.507 30.319 -15.980 1.00 61.09 93 LEU A CA 1
ATOM 761 C C . LEU A 1 93 ? -3.054 31.690 -15.591 1.00 61.09 93 LEU A C 1
ATOM 763 O O . LEU A 1 93 ? -4.140 31.764 -15.037 1.00 61.09 93 LEU A O 1
ATOM 767 N N . ALA A 1 94 ? -2.357 32.772 -15.948 1.00 63.25 94 ALA A N 1
ATOM 768 C CA . ALA A 1 94 ? -2.821 34.135 -15.683 1.00 63.25 94 ALA A CA 1
ATOM 769 C C . ALA A 1 94 ? -4.133 34.487 -16.416 1.00 63.25 94 ALA A C 1
ATOM 771 O O . ALA A 1 94 ? -4.849 35.399 -16.008 1.00 63.25 94 ALA A O 1
ATOM 772 N N . LYS A 1 95 ? -4.442 33.782 -17.513 1.00 60.44 95 LYS A N 1
ATOM 773 C CA . LYS A 1 95 ? -5.643 34.002 -18.330 1.00 60.44 95 LYS A CA 1
ATOM 774 C C . LYS A 1 95 ? -6.847 33.201 -17.824 1.00 60.44 95 LYS A C 1
ATOM 776 O O . LYS A 1 95 ? -7.974 33.665 -17.970 1.00 60.44 95 LYS A O 1
ATOM 781 N N . GLU A 1 96 ? -6.604 32.035 -17.224 1.00 58.00 96 GLU A N 1
ATOM 782 C CA . GLU A 1 96 ? -7.619 31.190 -16.576 1.00 58.00 96 GLU A CA 1
ATOM 783 C C . GLU A 1 96 ? -7.845 31.558 -15.101 1.00 58.00 96 GLU A C 1
ATOM 785 O O . GLU A 1 96 ? -8.945 31.369 -14.589 1.00 58.00 96 GLU A O 1
ATOM 790 N N . SER A 1 97 ? -6.861 32.170 -14.434 1.00 51.25 97 SER A N 1
ATOM 791 C CA . SER A 1 97 ? -7.004 32.773 -13.106 1.00 51.25 97 SER A CA 1
ATOM 792 C C . SER A 1 97 ? -7.685 34.143 -13.191 1.00 51.25 97 SER A C 1
ATOM 794 O O . SER A 1 97 ? -7.180 35.150 -12.692 1.00 51.25 97 SER A O 1
ATOM 796 N N . GLN A 1 98 ? -8.849 34.213 -13.833 1.00 54.34 98 GLN A N 1
ATOM 797 C CA . GLN A 1 98 ? -9.797 35.243 -13.428 1.00 54.34 98 GLN A CA 1
ATOM 798 C C . GLN A 1 98 ? -10.126 34.924 -11.966 1.00 54.34 98 GLN A C 1
ATOM 800 O O . GLN A 1 98 ? -10.542 33.795 -11.696 1.00 54.34 98 GLN A O 1
ATOM 805 N N . PRO A 1 99 ? -9.885 35.832 -11.005 1.00 51.56 99 PRO A N 1
ATOM 806 C CA . PRO A 1 99 ? -10.293 35.572 -9.640 1.00 51.56 99 PRO A CA 1
ATOM 807 C C . PRO A 1 99 ? -11.802 35.362 -9.677 1.00 51.56 99 PRO A C 1
ATOM 809 O O . PRO A 1 99 ? -12.553 36.287 -9.993 1.00 51.56 99 PRO A O 1
ATOM 812 N N . THR A 1 100 ? -12.249 34.140 -9.383 1.00 54.16 100 THR A N 1
ATOM 813 C CA . THR A 1 100 ? -13.627 33.916 -8.962 1.00 54.16 100 THR A CA 1
ATOM 814 C C . THR A 1 100 ? -13.870 34.975 -7.895 1.00 54.16 100 THR A C 1
ATOM 816 O O . THR A 1 100 ? -13.061 35.035 -6.959 1.00 54.16 100 THR A O 1
ATOM 819 N N . PRO A 1 101 ? -14.864 35.873 -8.048 1.00 56.72 101 PRO A N 1
ATOM 820 C CA . PRO A 1 101 ? -15.122 36.873 -7.026 1.00 56.72 101 PRO A CA 1
ATOM 821 C C . PRO A 1 101 ? -15.218 36.098 -5.727 1.00 56.72 101 PRO A C 1
ATOM 823 O O . PRO A 1 101 ? -15.969 35.123 -5.672 1.00 56.72 101 PRO A O 1
ATOM 826 N N . THR A 1 102 ? -14.357 36.440 -4.767 1.00 57.16 102 THR A N 1
ATOM 827 C CA . THR A 1 102 ? -14.266 35.779 -3.472 1.00 57.16 102 THR A CA 1
ATOM 828 C C . THR A 1 102 ? -15.686 35.658 -2.973 1.00 57.16 102 THR A C 1
ATOM 830 O O . THR A 1 102 ? -16.302 36.657 -2.600 1.00 57.16 102 THR A O 1
ATOM 833 N N . GLN A 1 103 ? -16.247 34.453 -3.075 1.00 58.62 103 GLN A N 1
ATOM 834 C CA . GLN A 1 103 ? -17.571 34.183 -2.569 1.00 58.62 103 GLN A CA 1
ATOM 835 C C . GLN A 1 103 ? -17.388 34.393 -1.082 1.00 58.62 103 GLN A C 1
ATOM 837 O O . GLN A 1 103 ? -16.698 33.606 -0.438 1.00 58.62 103 GLN A O 1
ATOM 842 N N . GLN A 1 104 ? -17.826 35.558 -0.599 1.00 61.97 104 GLN A N 1
ATOM 843 C CA . GL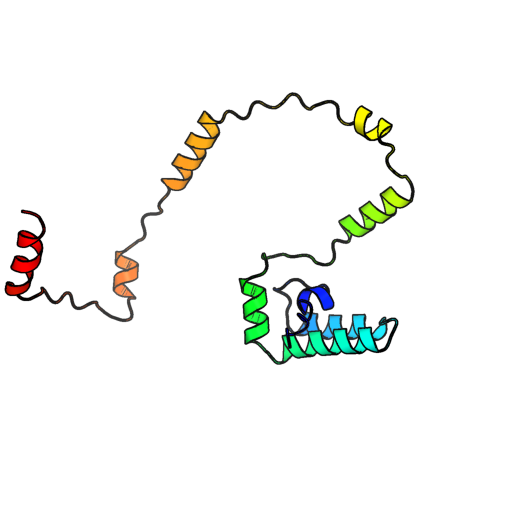N A 1 104 ? -17.580 35.993 0.762 1.00 61.97 104 GLN A CA 1
ATOM 844 C C . GLN A 1 104 ? -18.171 34.919 1.647 1.00 61.97 104 GLN A C 1
ATOM 846 O O . GLN A 1 104 ? -19.388 34.780 1.773 1.00 61.97 104 GLN A O 1
ATOM 851 N N . VAL A 1 105 ? -17.284 34.093 2.184 1.00 63.03 105 VAL A N 1
ATOM 852 C CA . VAL A 1 105 ? -17.662 33.043 3.095 1.00 63.03 105 VAL A CA 1
ATOM 853 C C . VAL A 1 105 ? -18.207 33.775 4.306 1.00 63.03 105 VAL A C 1
ATOM 855 O O . VAL A 1 105 ? -17.484 34.502 4.988 1.00 63.03 105 VAL A O 1
ATOM 858 N N . ASN A 1 106 ? -19.513 33.654 4.522 1.00 78.06 106 ASN A N 1
ATOM 859 C CA . ASN A 1 106 ? -20.171 34.274 5.655 1.00 78.06 106 ASN A CA 1
ATOM 860 C C . ASN A 1 106 ? -19.750 33.500 6.912 1.00 78.06 106 ASN A C 1
ATOM 862 O O . ASN A 1 106 ? -20.402 32.543 7.328 1.00 78.06 106 ASN A O 1
ATOM 866 N N . MET A 1 107 ? -18.603 33.895 7.467 1.00 79.94 107 MET A N 1
ATOM 867 C CA . MET A 1 107 ? -17.988 33.297 8.651 1.00 79.94 107 MET A CA 1
ATOM 868 C C . MET A 1 107 ? -18.973 33.156 9.824 1.00 79.94 107 MET A C 1
ATOM 870 O O . MET A 1 107 ? -18.985 32.087 10.435 1.00 79.94 107 MET A O 1
ATOM 874 N N . PRO A 1 108 ? -19.857 34.140 10.103 1.00 85.00 108 PRO A N 1
ATOM 875 C CA . PRO A 1 108 ? -20.934 33.969 11.078 1.00 85.00 108 PRO A CA 1
ATOM 876 C C . PRO A 1 108 ? -21.843 32.762 10.813 1.00 85.00 108 PRO A C 1
ATOM 878 O O . PRO A 1 108 ? -22.131 32.001 11.733 1.00 85.00 108 PRO A O 1
ATOM 881 N N . VAL A 1 109 ? -22.274 32.548 9.566 1.00 80.06 109 VAL A N 1
ATOM 882 C CA . VAL A 1 109 ? -23.171 31.436 9.194 1.00 80.06 109 VAL A CA 1
ATOM 883 C C . VAL A 1 109 ? -22.459 30.087 9.301 1.00 80.06 109 VAL A C 1
ATOM 885 O O . VAL A 1 109 ? -23.052 29.116 9.777 1.00 80.06 109 VAL A O 1
ATOM 888 N N . LEU A 1 110 ? -21.182 30.023 8.915 1.00 83.38 110 LEU A N 1
ATOM 889 C CA . LEU A 1 110 ? -20.367 28.819 9.090 1.00 83.38 110 LEU A CA 1
ATOM 890 C C . LEU A 1 110 ? -20.184 28.472 10.567 1.00 83.38 110 LEU A C 1
ATOM 892 O O . LEU A 1 110 ? -20.458 27.340 10.956 1.00 83.38 110 LEU A O 1
ATOM 896 N N . LEU A 1 111 ? -19.794 29.445 11.394 1.00 85.06 111 LEU A N 1
ATOM 897 C CA . LEU A 1 111 ? -19.640 29.255 12.838 1.00 85.06 111 LEU A CA 1
ATOM 898 C C . LEU A 1 111 ? -20.947 28.790 13.482 1.00 85.06 111 LEU A C 1
ATOM 900 O O . LEU A 1 111 ? -20.951 27.851 14.273 1.00 85.06 111 LEU A O 1
ATOM 904 N N . GLN A 1 112 ? -22.074 29.388 13.099 1.00 85.19 112 GLN A N 1
ATOM 905 C CA . GLN A 1 112 ? -23.382 29.009 13.624 1.00 85.19 112 GLN A CA 1
ATOM 906 C C . GLN A 1 112 ? -23.804 27.597 13.187 1.00 85.19 112 GLN A C 1
ATOM 908 O O . GLN A 1 112 ? -24.437 26.873 13.955 1.00 85.19 112 GLN A O 1
ATOM 913 N N . SER A 1 113 ? -23.429 27.182 11.976 1.00 81.62 113 SER A N 1
ATOM 914 C CA . SER A 1 113 ? -23.678 25.825 11.475 1.00 81.62 113 SER A CA 1
ATOM 915 C C . SER A 1 113 ? -22.812 24.788 12.196 1.00 81.62 113 SER A C 1
ATOM 917 O O . SER A 1 113 ? -23.308 23.729 12.574 1.00 81.62 113 SER A O 1
ATOM 919 N N . LEU A 1 114 ? -21.547 25.122 12.458 1.00 83.00 114 LEU A N 1
ATOM 920 C CA . LEU A 1 114 ? -20.599 24.268 13.173 1.00 83.00 114 LEU A CA 1
ATOM 921 C C . LEU A 1 114 ? -21.013 24.086 14.641 1.00 83.00 114 LEU A C 1
ATOM 923 O O . LEU A 1 114 ? -21.037 22.966 15.143 1.00 83.00 114 LEU A O 1
ATOM 927 N N . LEU A 1 115 ? -21.466 25.158 15.299 1.00 83.31 115 LEU A N 1
ATOM 928 C CA . LEU A 1 115 ? -22.026 25.094 16.653 1.00 83.31 115 LEU A CA 1
ATOM 929 C C . LEU A 1 115 ? -23.311 24.256 16.724 1.00 83.31 115 LEU A C 1
ATOM 931 O O . LEU A 1 115 ? -23.490 23.496 17.672 1.00 83.31 115 LEU A O 1
ATOM 935 N N . LYS A 1 116 ? -24.192 24.340 15.718 1.00 81.06 116 LYS A N 1
ATOM 936 C CA . LYS A 1 116 ? -25.396 23.491 15.644 1.00 81.06 116 LYS A CA 1
ATOM 937 C C . LYS A 1 116 ? -25.060 22.009 15.484 1.00 81.06 116 LYS A C 1
ATOM 939 O O . LYS A 1 116 ? -25.769 21.172 16.033 1.00 81.06 116 LYS A O 1
ATOM 944 N N . LEU A 1 117 ? -24.005 21.687 14.736 1.00 73.31 117 LEU A N 1
ATOM 945 C CA . LEU A 1 117 ? -23.519 20.314 14.603 1.00 73.31 117 LEU A CA 1
ATOM 946 C C . LEU A 1 117 ? -22.900 19.814 15.911 1.00 73.31 117 LEU A C 1
ATOM 948 O O . LEU A 1 117 ? -23.230 18.717 16.338 1.00 73.31 117 LEU A O 1
ATOM 952 N N . ALA A 1 118 ? -22.096 20.635 16.590 1.00 71.25 118 ALA A N 1
ATOM 953 C CA . ALA A 1 118 ? -21.519 20.284 17.889 1.00 71.25 118 ALA A CA 1
ATOM 954 C C . ALA A 1 118 ? -22.583 20.092 18.989 1.00 71.25 118 ALA A C 1
ATOM 956 O O . ALA A 1 118 ? -22.394 19.300 19.905 1.00 71.25 118 ALA A O 1
ATOM 957 N N . GLN A 1 119 ? -23.723 20.784 18.893 1.00 68.38 119 GLN A N 1
ATOM 958 C CA . GLN A 1 119 ? -24.855 20.606 19.810 1.00 68.38 119 GLN A CA 1
ATOM 959 C C . GLN A 1 119 ? -25.703 19.363 19.521 1.00 68.38 119 GLN A C 1
ATOM 961 O O . GLN A 1 119 ? -26.515 18.987 20.367 1.00 68.38 119 GLN A O 1
ATOM 966 N N . LYS A 1 120 ? -25.515 18.685 18.380 1.00 63.03 120 LYS A N 1
ATOM 967 C CA . LYS A 1 120 ? -26.045 17.331 18.180 1.00 63.03 120 LYS A CA 1
ATOM 968 C C . LYS A 1 120 ? -25.169 16.330 18.933 1.00 63.03 120 LYS A C 1
ATOM 970 O O . LYS A 1 120 ? -24.514 15.482 18.342 1.00 63.03 120 LYS A O 1
ATOM 975 N N . VAL A 1 121 ? -25.179 16.428 20.257 1.00 56.59 121 VAL A N 1
ATOM 976 C CA . VAL A 1 121 ? -24.863 15.280 21.098 1.00 56.59 121 VAL A CA 1
ATOM 977 C C . VAL A 1 121 ? -26.097 14.397 21.018 1.00 56.59 121 VAL A C 1
ATOM 979 O O . VAL A 1 121 ? -27.150 14.727 21.568 1.00 56.59 121 VAL A O 1
ATOM 982 N N . GLU A 1 122 ? -26.006 13.326 20.236 1.00 61.94 122 GLU A N 1
ATOM 983 C CA . GLU A 1 122 ? -26.981 12.248 20.310 1.00 61.94 122 GLU A CA 1
ATOM 984 C C . GLU A 1 122 ? -27.017 11.811 21.776 1.00 61.94 122 GLU A C 1
ATOM 986 O O . GLU A 1 122 ? -25.971 11.545 22.372 1.00 61.94 122 GLU A O 1
ATOM 991 N N . LYS A 1 123 ? -28.195 11.884 22.409 1.00 56.59 123 LYS A N 1
ATOM 992 C CA . LYS A 1 123 ? -28.345 11.440 23.793 1.00 56.59 123 LYS A CA 1
ATOM 993 C C . LYS A 1 123 ? -27.967 9.967 23.804 1.00 56.59 123 LYS A C 1
ATOM 995 O O . LYS A 1 123 ? -28.745 9.146 23.333 1.00 56.59 123 LYS A O 1
ATOM 1000 N N . ALA A 1 124 ? -26.767 9.666 24.290 1.00 58.00 124 ALA A N 1
ATOM 1001 C CA . ALA A 1 124 ? -26.367 8.299 24.540 1.00 58.00 124 ALA A CA 1
ATOM 1002 C C . ALA A 1 124 ? -27.430 7.685 25.454 1.00 58.00 124 ALA A C 1
ATOM 1004 O O . ALA A 1 124 ? -27.802 8.287 26.464 1.00 58.00 124 ALA A O 1
ATOM 1005 N N . ASP A 1 125 ? -27.959 6.534 25.060 1.00 63.12 125 ASP A N 1
ATOM 1006 C CA . ASP A 1 125 ? -28.868 5.765 25.892 1.00 63.12 125 ASP A CA 1
ATOM 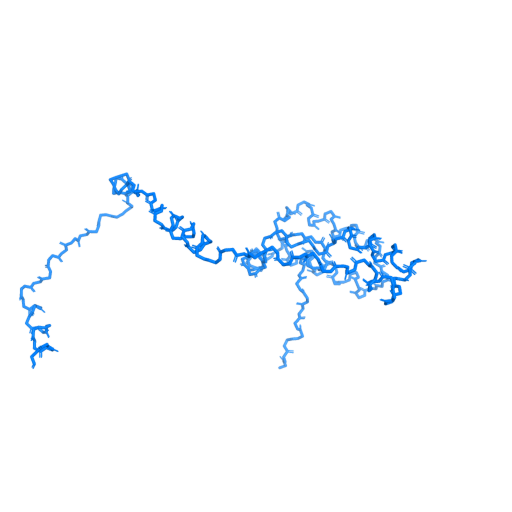1007 C C . ASP A 1 125 ? -28.039 5.096 26.995 1.00 63.12 125 ASP A C 1
ATOM 1009 O O . ASP A 1 125 ? -27.548 3.976 26.850 1.00 63.12 125 ASP A O 1
ATOM 1013 N N . ILE A 1 126 ? -27.788 5.858 28.062 1.00 61.41 126 ILE A N 1
ATOM 1014 C CA . ILE A 1 126 ? -26.944 5.451 29.192 1.00 61.41 126 ILE A CA 1
ATOM 1015 C C . ILE A 1 126 ? -27.514 4.182 29.850 1.00 61.41 126 ILE A C 1
ATOM 1017 O O . ILE A 1 126 ? -26.743 3.372 30.360 1.00 61.41 126 ILE A O 1
ATOM 1021 N N . GLU A 1 127 ? -28.835 3.974 29.793 1.00 60.94 127 GLU A N 1
ATOM 1022 C CA . GLU A 1 127 ? -29.496 2.789 30.354 1.00 60.94 127 GLU A CA 1
ATOM 1023 C C . GLU A 1 127 ? -29.064 1.516 29.612 1.00 60.94 127 GLU A C 1
ATOM 1025 O O . GLU A 1 127 ? -28.636 0.554 30.247 1.00 60.94 127 GLU A O 1
ATOM 1030 N N . SER A 1 128 ? -29.023 1.548 28.276 1.00 61.53 128 SER A N 1
ATOM 1031 C CA . SER A 1 128 ? -28.561 0.406 27.466 1.00 61.53 128 SER A CA 1
ATOM 1032 C C . SER A 1 128 ? -27.088 0.026 27.701 1.00 61.53 128 SER A C 1
ATOM 1034 O O . SER A 1 128 ? -26.701 -1.133 27.545 1.00 61.53 128 SER A O 1
ATOM 1036 N N . VAL A 1 129 ? -26.252 0.994 28.094 1.00 57.97 129 VAL A N 1
ATOM 1037 C CA . VAL A 1 129 ? -24.823 0.782 28.379 1.00 57.97 129 VAL A CA 1
ATOM 1038 C C . VAL A 1 129 ? -24.612 0.197 29.777 1.00 57.97 129 VAL A C 1
ATOM 1040 O O . VAL A 1 129 ? -23.689 -0.593 29.971 1.00 57.97 129 VAL A O 1
ATOM 1043 N N . LEU A 1 130 ? -25.472 0.538 30.741 1.00 59.31 130 LEU A N 1
ATOM 1044 C CA . LEU A 1 130 ? -25.429 -0.020 32.096 1.00 59.31 130 LEU A CA 1
ATOM 1045 C C . LEU A 1 130 ? -25.811 -1.508 32.117 1.00 59.31 130 LEU A C 1
ATOM 1047 O O . LEU A 1 130 ? -25.152 -2.284 32.806 1.00 59.31 130 LEU A O 1
ATOM 1051 N N . ASP A 1 131 ? -26.791 -1.920 31.310 1.00 59.88 131 ASP A N 1
ATOM 1052 C CA . ASP A 1 131 ? -27.249 -3.319 31.229 1.00 59.88 131 ASP A CA 1
ATOM 1053 C C . ASP A 1 131 ? -26.239 -4.270 30.555 1.00 59.88 131 ASP A C 1
ATOM 1055 O O . ASP A 1 131 ? -26.349 -5.497 30.656 1.00 59.88 131 ASP A O 1
ATOM 1059 N N . HIS A 1 132 ? -25.236 -3.724 29.863 1.00 56.84 132 HIS A N 1
ATOM 1060 C CA . HIS A 1 132 ? -24.209 -4.487 29.145 1.00 56.84 132 HIS A CA 1
ATOM 1061 C C . HIS A 1 132 ? -22.782 -4.207 29.631 1.00 56.84 132 HIS A C 1
ATOM 1063 O O . HIS A 1 132 ? -21.817 -4.676 29.022 1.00 56.84 132 HIS A O 1
ATOM 1069 N N . ALA A 1 133 ? -22.627 -3.472 30.734 1.00 52.91 133 ALA A N 1
ATOM 1070 C CA . ALA A 1 133 ? -21.323 -3.211 31.317 1.00 52.91 133 ALA A CA 1
ATOM 1071 C C . ALA A 1 133 ? -20.737 -4.515 31.906 1.00 52.91 133 ALA A C 1
ATOM 1073 O O . ALA A 1 133 ? -21.358 -5.132 32.772 1.00 52.91 133 ALA A O 1
ATOM 1074 N N . PRO A 1 134 ? -19.529 -4.946 31.492 1.00 60.44 134 PRO A N 1
ATOM 1075 C CA . PRO A 1 134 ? -18.912 -6.180 31.991 1.00 60.44 134 PRO A CA 1
ATOM 1076 C C . PRO A 1 134 ? -18.539 -6.121 33.483 1.00 60.44 134 PRO A C 1
ATOM 1078 O O . PRO A 1 134 ? -18.250 -7.157 34.075 1.00 60.44 134 PRO A O 1
ATOM 1081 N N . CYS A 1 135 ? -18.581 -4.932 34.095 1.00 55.00 135 CYS A N 1
ATOM 1082 C CA . CYS A 1 135 ? -18.430 -4.718 35.529 1.00 55.00 135 CYS A CA 1
ATOM 1083 C C . CYS A 1 135 ? -19.418 -3.644 36.001 1.00 55.00 135 CYS A C 1
ATOM 1085 O O . CYS A 1 135 ? -19.500 -2.571 35.402 1.00 55.00 135 CYS A O 1
ATOM 1087 N N . VAL A 1 136 ? -20.104 -3.901 37.116 1.00 61.88 136 VAL A N 1
ATOM 1088 C CA . VAL A 1 136 ? -20.826 -2.870 37.870 1.00 61.88 136 VAL A CA 1
ATOM 1089 C C . VAL A 1 136 ? -19.782 -2.090 38.675 1.00 61.88 136 VAL A C 1
ATOM 1091 O O . VAL A 1 136 ? -19.077 -2.710 39.474 1.00 61.88 136 VAL A O 1
ATOM 1094 N N . PRO A 1 137 ? -19.616 -0.770 38.485 1.00 55.91 137 PRO A N 1
ATOM 1095 C CA . PRO A 1 137 ? -18.742 0.005 39.350 1.00 55.91 137 PRO A CA 1
ATOM 1096 C C . PRO A 1 137 ? -19.350 0.022 40.754 1.00 55.91 137 PRO A C 1
ATOM 1098 O O . PRO A 1 137 ? -20.427 0.576 40.975 1.00 55.91 137 PRO A O 1
ATOM 1101 N N . GLU A 1 138 ? -18.666 -0.593 41.715 1.00 54.41 138 GLU A N 1
ATOM 1102 C CA . GLU A 1 138 ? -18.981 -0.401 43.124 1.00 54.41 138 GLU A CA 1
ATOM 1103 C C . GLU A 1 138 ? -18.656 1.055 43.471 1.00 54.41 138 GLU A C 1
ATOM 1105 O O . GLU A 1 138 ? -17.501 1.431 43.667 1.00 54.41 138 GLU A O 1
ATOM 1110 N N . CYS A 1 139 ? -19.681 1.909 43.521 1.00 48.38 139 CYS A N 1
ATOM 1111 C CA . CYS A 1 139 ? -19.575 3.199 44.187 1.00 48.38 139 CYS A CA 1
ATOM 1112 C C . CYS A 1 139 ? -19.438 2.941 45.689 1.00 48.38 139 CYS A C 1
ATOM 1114 O O . CYS A 1 139 ? -20.400 3.052 46.448 1.00 48.38 139 CYS A O 1
ATOM 1116 N N . THR A 1 140 ? -18.235 2.590 46.134 1.00 52.84 140 THR A N 1
ATOM 1117 C CA . THR A 1 140 ? -17.879 2.723 47.539 1.00 52.84 140 THR A CA 1
ATOM 1118 C C . THR A 1 140 ? -17.915 4.207 47.859 1.00 52.84 140 THR A C 1
ATOM 1120 O O . THR A 1 140 ? -17.091 4.977 47.364 1.00 52.84 140 THR A O 1
ATOM 1123 N N . THR A 1 141 ? -18.892 4.628 48.660 1.00 58.25 141 THR A N 1
ATOM 1124 C CA . THR A 1 141 ? -18.822 5.927 49.326 1.00 58.25 141 THR A CA 1
ATOM 1125 C C . THR A 1 141 ? -17.521 5.943 50.127 1.00 58.25 141 THR A C 1
ATOM 1127 O O . THR A 1 141 ? -17.378 5.081 51.004 1.00 58.25 141 THR A O 1
ATOM 1130 N N . PRO A 1 142 ? -16.569 6.847 49.837 1.00 53.69 142 PRO A N 1
ATOM 1131 C CA . PRO A 1 142 ? -15.373 6.959 50.655 1.00 53.69 142 PRO A CA 1
ATOM 1132 C C . PRO A 1 142 ? -15.800 7.233 52.098 1.00 53.69 142 PRO A C 1
ATOM 1134 O O . PRO A 1 142 ? -16.794 7.930 52.342 1.00 53.69 142 PRO A O 1
ATOM 1137 N N . ALA A 1 143 ? -15.094 6.628 53.053 1.00 55.78 143 ALA A N 1
ATOM 1138 C CA . ALA A 1 143 ? -15.372 6.835 54.464 1.00 55.78 143 ALA A CA 1
ATOM 1139 C C . ALA A 1 143 ? -15.347 8.341 54.770 1.00 55.78 143 ALA A C 1
ATOM 1141 O O . ALA A 1 143 ? -14.530 9.090 54.236 1.00 55.78 143 ALA A O 1
ATOM 1142 N N . MET A 1 144 ? -16.259 8.785 55.636 1.00 48.59 144 MET A N 1
ATOM 1143 C CA . MET A 1 144 ? -16.531 10.198 55.938 1.00 48.59 144 MET A CA 1
ATOM 1144 C C . MET A 1 144 ? -15.299 10.997 56.421 1.00 48.59 144 MET A C 1
ATOM 1146 O O . MET A 1 144 ? -15.339 12.221 56.468 1.00 48.59 144 MET A O 1
ATOM 1150 N N . GLU A 1 145 ? -14.197 10.316 56.736 1.00 54.97 145 GLU A N 1
ATOM 1151 C CA . GLU A 1 145 ? -12.910 10.893 57.132 1.00 54.97 145 GLU A CA 1
ATOM 1152 C C . GLU A 1 145 ? -12.139 11.546 55.965 1.00 54.97 145 GLU A C 1
ATOM 1154 O O . GLU A 1 145 ? -11.314 12.425 56.203 1.00 54.97 145 GLU A O 1
ATOM 1159 N N . GLU A 1 146 ? -12.437 11.204 54.705 1.00 50.50 146 GLU A N 1
ATOM 1160 C CA . GLU A 1 146 ? -11.703 11.726 53.535 1.00 50.50 146 GLU A CA 1
ATOM 1161 C C . GLU A 1 146 ? -12.176 13.115 53.062 1.00 50.50 146 GLU A C 1
ATOM 1163 O O . GLU A 1 146 ? -11.457 13.809 52.341 1.00 50.50 146 GLU A O 1
ATOM 1168 N N . TRP A 1 147 ? -13.349 13.583 53.506 1.00 48.28 147 TRP A N 1
ATOM 1169 C CA . TRP A 1 147 ? -13.882 14.896 53.107 1.00 48.28 147 TRP A CA 1
ATOM 1170 C C . TRP A 1 147 ? -13.171 16.080 53.774 1.00 48.28 147 TRP A C 1
ATOM 1172 O O . TRP A 1 147 ? -13.207 17.188 53.239 1.00 48.28 147 TRP A O 1
ATOM 1182 N N . ASN A 1 148 ? -12.479 15.858 54.896 1.00 51.19 148 ASN A N 1
ATOM 1183 C CA . ASN A 1 148 ? -11.798 16.937 55.618 1.00 51.19 148 ASN A CA 1
ATOM 1184 C C . ASN A 1 148 ? -10.549 17.455 54.888 1.00 51.19 148 ASN A C 1
ATOM 1186 O O . ASN A 1 148 ? -10.169 18.608 55.077 1.00 51.19 148 ASN A O 1
ATOM 1190 N N . VAL A 1 149 ? -9.935 16.649 54.015 1.00 54.00 149 VAL A N 1
ATOM 1191 C CA . VAL A 1 149 ? -8.702 17.045 53.311 1.00 54.00 149 VAL A CA 1
ATOM 1192 C C . VAL A 1 149 ? -8.988 18.045 52.184 1.00 54.00 149 VAL A C 1
ATOM 1194 O O . VAL A 1 149 ? -8.154 18.891 51.874 1.00 54.00 149 VAL A O 1
ATOM 1197 N N . ILE A 1 150 ? -10.182 18.002 51.585 1.00 50.66 150 ILE A N 1
ATOM 1198 C CA . ILE A 1 150 ? -10.531 18.892 50.465 1.00 50.66 150 ILE A CA 1
ATOM 1199 C C . ILE A 1 150 ? -10.991 20.268 50.970 1.00 50.66 150 ILE A C 1
ATOM 1201 O O . ILE A 1 150 ? -10.714 21.280 50.326 1.00 50.66 150 ILE A O 1
ATOM 1205 N N . SER A 1 151 ? -11.635 20.345 52.139 1.00 51.56 151 SER A N 1
ATOM 1206 C CA . SER A 1 151 ? -12.084 21.624 52.707 1.00 51.56 151 SER A CA 1
ATOM 1207 C C . SER A 1 151 ? -10.949 22.515 53.224 1.00 51.56 151 SER A C 1
ATOM 1209 O O . SER A 1 151 ? -11.117 23.731 53.251 1.00 51.56 151 SER A O 1
ATOM 1211 N N . GLU A 1 152 ? -9.794 21.949 53.591 1.00 48.03 152 GLU A N 1
ATOM 1212 C CA . GLU A 1 152 ? -8.631 22.728 54.055 1.00 48.03 152 GLU A CA 1
ATOM 1213 C C . GLU A 1 152 ? -7.787 23.318 52.913 1.00 48.03 152 GLU A C 1
ATOM 1215 O O . GLU A 1 152 ? -6.990 24.218 53.149 1.00 48.03 152 GLU A O 1
ATOM 1220 N N . LEU A 1 153 ? -7.979 22.873 51.666 1.00 50.53 153 LEU A N 1
ATOM 1221 C CA . LEU A 1 153 ? -7.277 23.410 50.489 1.00 50.53 153 LEU A CA 1
ATOM 1222 C C . LEU A 1 153 ? -8.009 24.582 49.811 1.00 50.53 153 LEU A C 1
ATOM 1224 O O . LEU A 1 153 ? -7.495 25.146 48.845 1.00 50.53 153 LEU A O 1
ATOM 1228 N N . ILE A 1 154 ? -9.208 24.932 50.290 1.00 52.47 154 ILE A N 1
ATOM 1229 C CA . ILE A 1 154 ? -10.065 25.992 49.723 1.00 52.47 154 ILE A CA 1
ATOM 1230 C C . ILE A 1 154 ? -10.345 27.123 50.748 1.00 52.47 154 ILE A C 1
ATOM 1232 O O . ILE A 1 154 ? -11.064 28.069 50.433 1.00 52.47 154 ILE A O 1
ATOM 1236 N N . SER A 1 155 ? -9.750 27.086 51.950 1.00 44.03 155 SER A N 1
ATOM 1237 C CA . SER A 1 155 ? -9.663 28.256 52.857 1.00 44.03 155 SER A CA 1
ATOM 1238 C C . SER A 1 155 ? -8.289 28.909 52.793 1.00 44.03 155 SER A C 1
ATOM 1240 O O . SER A 1 155 ? -8.241 30.154 52.905 1.00 44.03 155 SER A O 1
#

Secondary structure (DSSP, 8-state):
-----PPPHHHHHT--TT--HHHHHHHHHHHHHT-SSHHHHHHHHHHHHHHHH-HHHHHHHHHHSPTT--S--HHHHHHHHHHHHS---HHHHHHH----------HHHHHHHHHHHHT------HHHHHTT-SS-----PPPGGGGHHHHTT--

Organism: Thermosporothrix hazakensis (NCBI:txid644383)